Protein AF-A0A4R6KQU3-F1 (afdb_monomer_lite)

Secondary structure (DSSP, 8-state):
-EEEE-TTS-EEEEEEETTEEEEEEHHHHHHSTHHHHHHHHHHHHHHHHHHHHTTS--

Sequence (58 aa):
MRLYRDREGTFQVRICIQRMDLCLPVEEFVRSDLREEILALRETEFRKLAAKYGAEGV

Foldseek 3Di:
DDWDADPVRFIWDWDQDPNDIDIDGPVVVVVDPVVVVVVVSVVVVVVVCCVVCVVVPD

Structure (mmCIF, N/CA/C/O backbone):
data_AF-A0A4R6KQU3-F1
#
_entry.id   AF-A0A4R6KQU3-F1
#
loop_
_atom_site.group_PDB
_atom_site.id
_atom_site.type_symbol
_atom_site.label_atom_id
_atom_site.label_alt_id
_atom_site.label_comp_id
_atom_site.label_asym_id
_atom_site.label_entity_id
_atom_site.label_seq_id
_atom_site.pdbx_PDB_ins_code
_atom_site.Cartn_x
_atom_site.Cartn_y
_atom_site.Cartn_z
_atom_site.occupancy
_atom_site.B_iso_or_equiv
_atom_site.auth_seq_id
_atom_site.auth_comp_id
_atom_site.auth_asym_id
_atom_site.auth_atom_id
_atom_site.pdbx_PDB_model_num
ATOM 1 N N . MET A 1 1 ? 4.295 -3.849 3.310 1.00 90.00 1 MET A N 1
ATOM 2 C CA . MET A 1 1 ? 2.850 -3.861 3.623 1.00 90.00 1 MET A CA 1
ATOM 3 C C . MET A 1 1 ? 2.667 -4.376 5.038 1.00 90.00 1 MET A C 1
ATOM 5 O O . MET A 1 1 ? 3.375 -5.298 5.425 1.00 90.00 1 MET A O 1
ATOM 9 N N . ARG A 1 2 ? 1.780 -3.760 5.814 1.00 94.81 2 ARG A N 1
ATOM 10 C CA . ARG A 1 2 ? 1.465 -4.131 7.197 1.00 94.81 2 ARG A CA 1
ATOM 11 C C . ARG A 1 2 ? -0.050 -4.141 7.361 1.00 94.81 2 ARG A C 1
ATOM 13 O O . ARG A 1 2 ? -0.715 -3.268 6.815 1.00 94.81 2 ARG A O 1
ATOM 20 N N . LEU A 1 3 ? -0.562 -5.101 8.120 1.00 96.38 3 LEU A N 1
ATOM 21 C CA . LEU A 1 3 ? -1.961 -5.173 8.526 1.00 96.38 3 LEU A CA 1
ATOM 22 C C . LEU A 1 3 ? -2.032 -4.924 10.031 1.00 96.38 3 LEU A C 1
ATOM 24 O O . LEU A 1 3 ? -1.229 -5.485 10.780 1.00 96.38 3 LEU A O 1
ATOM 28 N N . TYR A 1 4 ? -2.965 -4.092 10.475 1.00 96.12 4 TYR A N 1
ATOM 29 C CA . TYR A 1 4 ? -3.232 -3.897 11.896 1.00 96.12 4 TYR A CA 1
ATOM 30 C C . TYR A 1 4 ? -4.710 -3.616 12.141 1.00 96.12 4 TYR A C 1
ATOM 32 O O . TYR A 1 4 ? -5.447 -3.277 11.221 1.00 96.12 4 TYR A O 1
ATOM 40 N N . ARG A 1 5 ? -5.142 -3.768 13.391 1.00 97.25 5 ARG A N 1
ATOM 41 C CA . ARG A 1 5 ? -6.480 -3.388 13.839 1.00 97.25 5 ARG A CA 1
ATOM 42 C C . ARG A 1 5 ? -6.383 -2.066 14.589 1.00 97.25 5 ARG A C 1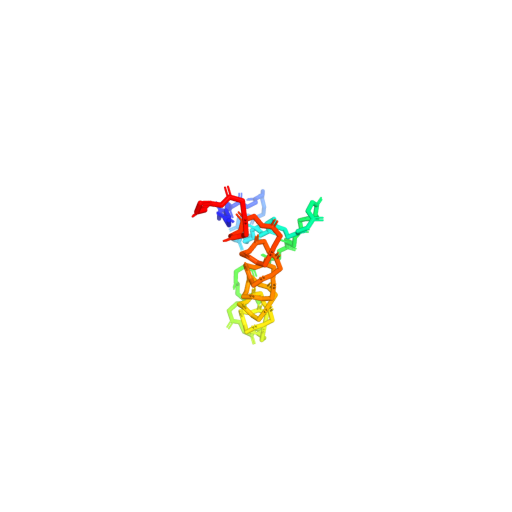
ATOM 44 O O . ARG A 1 5 ? -5.508 -1.929 15.448 1.00 97.25 5 ARG A O 1
ATOM 51 N N . ASP A 1 6 ? -7.209 -1.091 14.237 1.00 95.38 6 ASP A N 1
A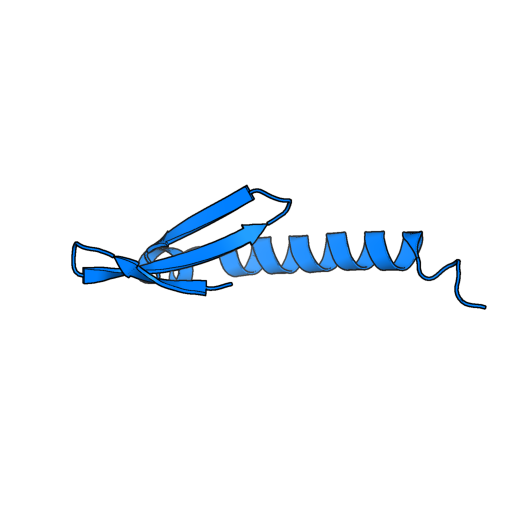TOM 52 C CA . ASP A 1 6 ? -7.235 0.195 14.934 1.00 95.38 6 ASP A CA 1
ATOM 53 C C . ASP A 1 6 ? -8.055 0.141 16.235 1.00 95.38 6 ASP A C 1
ATOM 55 O O . ASP A 1 6 ? -8.551 -0.910 16.650 1.00 95.38 6 ASP A O 1
ATOM 59 N N . ARG A 1 7 ? -8.152 1.288 16.918 1.00 96.25 7 ARG A N 1
ATOM 60 C CA . ARG A 1 7 ? -8.855 1.408 18.205 1.00 96.25 7 ARG A CA 1
ATOM 61 C C . ARG A 1 7 ? -10.370 1.245 18.082 1.00 96.25 7 ARG A C 1
ATOM 63 O O . ARG A 1 7 ? -11.006 0.915 19.075 1.00 96.25 7 ARG A O 1
ATOM 70 N N . GLU A 1 8 ? -10.926 1.459 16.895 1.00 95.81 8 GLU A N 1
ATOM 71 C CA . GLU A 1 8 ? -12.352 1.283 16.602 1.00 95.81 8 GLU A CA 1
ATOM 72 C C . GLU A 1 8 ? -12.663 -0.159 16.178 1.00 95.81 8 GLU A C 1
ATOM 74 O O . GLU A 1 8 ? -13.818 -0.562 16.070 1.00 95.81 8 GLU A O 1
ATOM 79 N N . GLY A 1 9 ? -11.622 -0.977 16.017 1.00 96.12 9 GLY A N 1
ATOM 80 C CA . GLY A 1 9 ? -11.734 -2.382 15.678 1.00 96.12 9 GLY A CA 1
ATOM 81 C C . GLY A 1 9 ? -11.714 -2.655 14.178 1.00 96.12 9 GLY A C 1
ATOM 82 O O . GLY A 1 9 ? -11.892 -3.821 13.814 1.00 96.12 9 GLY A O 1
ATOM 83 N N . THR A 1 10 ? -11.454 -1.645 13.346 1.00 96.69 10 THR A N 1
ATOM 84 C CA . THR A 1 10 ? -11.361 -1.760 11.886 1.00 96.69 10 THR A CA 1
ATOM 85 C C . THR A 1 1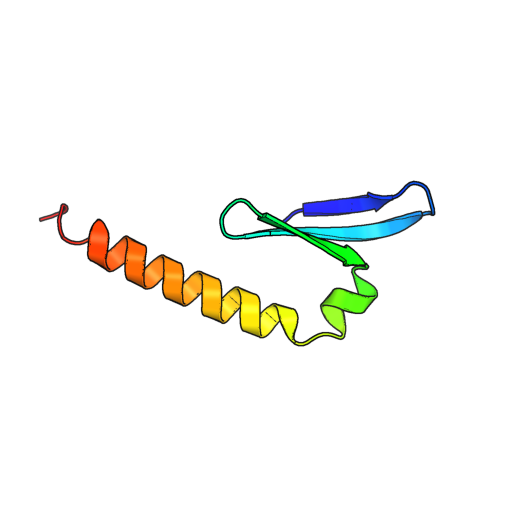0 ? -9.986 -2.283 11.480 1.00 96.69 10 THR A C 1
ATOM 87 O O . THR A 1 10 ? -8.961 -1.931 12.074 1.00 96.69 10 THR A O 1
ATOM 90 N N . PHE A 1 11 ? -9.946 -3.152 10.470 1.00 97.56 11 PHE A N 1
ATOM 91 C CA . PHE A 1 11 ? -8.691 -3.633 9.902 1.00 97.56 11 PHE A CA 1
ATOM 92 C C . PHE A 1 11 ? -8.147 -2.620 8.897 1.00 97.56 11 PHE A C 1
ATOM 94 O O . PHE A 1 11 ? -8.799 -2.280 7.917 1.00 97.56 11 PHE A O 1
ATOM 101 N N . GLN A 1 12 ? -6.920 -2.172 9.131 1.00 97.38 12 GLN A N 1
ATOM 102 C CA . GLN A 1 12 ? -6.220 -1.176 8.334 1.00 97.38 12 GLN A CA 1
ATOM 103 C C . GLN A 1 12 ? -5.045 -1.829 7.609 1.00 97.38 12 GLN A C 1
ATOM 105 O O . GLN A 1 12 ? -4.243 -2.548 8.222 1.00 97.38 12 GLN A O 1
ATOM 110 N N . VAL A 1 13 ? -4.899 -1.539 6.318 1.00 96.69 13 VAL A N 1
ATOM 111 C CA . VAL A 1 13 ? -3.690 -1.862 5.557 1.00 96.69 13 VAL A CA 1
ATOM 112 C C . VAL A 1 13 ? -2.814 -0.619 5.447 1.00 96.69 13 VAL A C 1
ATOM 114 O O . VAL A 1 13 ? -3.273 0.458 5.076 1.00 96.69 13 VAL A O 1
ATOM 117 N N . ARG A 1 14 ? -1.525 -0.770 5.766 1.00 95.88 14 ARG A N 1
ATOM 118 C CA . ARG A 1 14 ? -0.498 0.250 5.536 1.00 95.88 14 ARG A CA 1
ATOM 119 C C . ARG A 1 14 ? 0.517 -0.234 4.516 1.00 95.88 14 ARG A C 1
ATOM 121 O O . ARG A 1 14 ? 1.155 -1.281 4.690 1.00 95.88 14 ARG A O 1
ATOM 128 N N . ILE A 1 15 ? 0.714 0.552 3.470 1.00 94.25 15 ILE A N 1
ATOM 129 C CA . ILE A 1 15 ? 1.661 0.269 2.397 1.00 94.25 15 ILE A CA 1
ATOM 130 C C . ILE A 1 15 ? 2.631 1.441 2.311 1.00 94.25 15 ILE A C 1
ATOM 132 O O . ILE A 1 15 ? 2.248 2.556 1.977 1.00 94.25 15 ILE A O 1
ATOM 136 N N . CYS A 1 16 ? 3.895 1.176 2.636 1.00 92.25 16 CYS A N 1
ATOM 137 C CA . CYS A 1 16 ? 4.958 2.159 2.498 1.00 92.25 16 CYS A CA 1
ATOM 138 C C . CYS A 1 16 ? 5.345 2.262 1.018 1.00 92.25 16 CYS A C 1
ATOM 140 O O . CYS A 1 16 ? 5.767 1.267 0.423 1.00 92.25 16 CYS A O 1
ATOM 142 N N . ILE A 1 17 ? 5.218 3.449 0.436 1.00 88.75 17 ILE A N 1
ATOM 143 C CA . ILE A 1 17 ? 5.469 3.738 -0.974 1.00 88.75 17 ILE A CA 1
ATOM 144 C C . ILE A 1 17 ? 6.269 5.035 -1.054 1.00 88.75 17 ILE A C 1
ATOM 146 O O . ILE A 1 17 ? 5.808 6.060 -0.577 1.00 88.75 17 ILE A O 1
ATOM 150 N N . GLN A 1 18 ? 7.464 5.014 -1.652 1.00 84.19 18 GLN A N 1
ATOM 151 C CA . GLN A 1 18 ? 8.289 6.220 -1.854 1.00 84.19 18 GLN A CA 1
ATOM 152 C C . GLN A 1 18 ? 8.460 7.107 -0.597 1.00 84.19 18 GLN A C 1
ATOM 154 O O . GLN A 1 18 ? 8.418 8.329 -0.678 1.00 84.19 18 GLN A O 1
ATOM 159 N N . ARG A 1 19 ? 8.669 6.503 0.584 1.00 83.56 19 ARG A N 1
ATOM 160 C CA . ARG A 1 19 ? 8.750 7.200 1.894 1.00 83.56 19 ARG A CA 1
ATOM 161 C C . ARG A 1 19 ? 7.438 7.843 2.378 1.00 83.56 19 ARG A C 1
ATOM 163 O O . ARG A 1 19 ? 7.451 8.527 3.396 1.00 83.56 19 ARG A O 1
ATOM 170 N N . MET A 1 20 ? 6.326 7.595 1.698 1.00 89.31 20 MET A N 1
ATOM 171 C CA . MET A 1 20 ? 4.969 7.897 2.148 1.00 89.31 20 MET A CA 1
ATOM 172 C C . MET A 1 20 ? 4.272 6.620 2.628 1.00 89.31 20 MET A C 1
ATOM 174 O O . MET A 1 20 ? 4.630 5.514 2.224 1.00 89.31 20 MET A O 1
ATOM 178 N N . ASP A 1 21 ? 3.262 6.774 3.479 1.00 91.44 21 ASP A N 1
ATOM 179 C CA . ASP A 1 21 ? 2.396 5.680 3.907 1.00 91.44 21 ASP A CA 1
ATOM 180 C C . ASP A 1 21 ? 1.008 5.863 3.297 1.00 91.44 21 ASP A C 1
ATOM 182 O O . ASP A 1 21 ? 0.316 6.835 3.597 1.00 91.44 21 ASP A O 1
ATOM 186 N N . LEU A 1 22 ? 0.584 4.903 2.479 1.00 92.38 22 LEU A N 1
ATOM 187 C CA . LEU A 1 22 ? -0.817 4.739 2.119 1.00 92.38 22 LEU A CA 1
ATOM 188 C C . LEU A 1 22 ? -1.489 3.921 3.225 1.00 92.38 22 LEU A C 1
ATOM 190 O O . LEU A 1 22 ? -1.048 2.806 3.516 1.00 92.38 22 LEU A O 1
ATOM 194 N N . CYS A 1 23 ? -2.516 4.482 3.861 1.00 94.62 23 CYS A N 1
ATOM 195 C CA . CYS A 1 23 ? -3.226 3.864 4.975 1.00 94.62 23 CYS A CA 1
ATOM 196 C C . CYS A 1 23 ? -4.733 3.972 4.760 1.00 94.62 23 CYS A C 1
ATOM 198 O O . CYS A 1 23 ? -5.248 5.082 4.659 1.00 94.62 23 CYS A O 1
ATOM 200 N N . LEU A 1 24 ? -5.415 2.833 4.709 1.00 95.94 24 LEU A N 1
ATOM 201 C CA . LEU A 1 24 ? -6.852 2.756 4.469 1.00 95.94 24 LEU A CA 1
ATOM 202 C C . LEU A 1 24 ? -7.435 1.440 5.011 1.00 95.94 24 LEU A C 1
ATOM 204 O O . LEU A 1 24 ? -6.678 0.476 5.208 1.00 95.94 24 LEU A O 1
ATOM 208 N N . PRO A 1 25 ? -8.762 1.370 5.217 1.00 97.00 25 PRO A N 1
ATOM 209 C 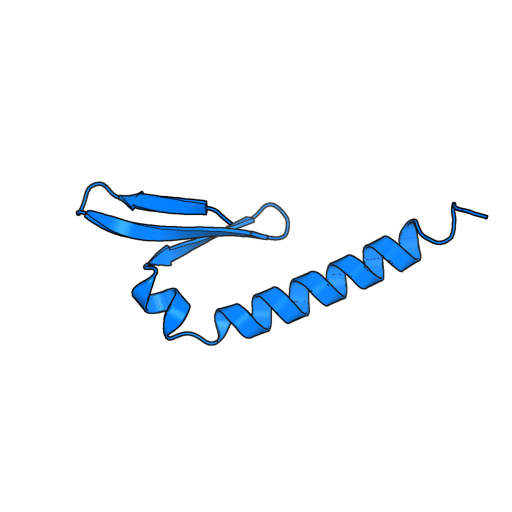CA . PRO A 1 25 ? -9.431 0.134 5.593 1.00 97.00 25 PRO A CA 1
ATOM 210 C C . PRO A 1 25 ? -9.182 -0.970 4.567 1.00 97.00 25 PRO A C 1
ATOM 212 O O . PRO A 1 25 ? -9.143 -0.731 3.356 1.00 97.00 25 PRO A O 1
ATOM 215 N N . VAL A 1 26 ? -9.041 -2.206 5.040 1.00 96.19 26 VAL A N 1
ATOM 216 C CA . VAL A 1 26 ? -8.836 -3.372 4.166 1.00 96.19 26 VAL A CA 1
ATOM 217 C C . VAL A 1 26 ? -9.990 -3.525 3.182 1.00 96.19 26 VAL A C 1
ATOM 219 O O . VAL A 1 26 ? -9.776 -3.863 2.020 1.00 96.19 26 VAL A O 1
ATOM 222 N N . GLU A 1 27 ? -11.212 -3.260 3.627 1.00 95.50 27 GLU A N 1
ATOM 223 C CA . GLU A 1 27 ? -12.417 -3.397 2.819 1.00 95.50 27 GLU A CA 1
ATOM 224 C C . GLU A 1 27 ? -12.459 -2.389 1.670 1.00 95.50 27 GLU A C 1
ATOM 226 O O . GLU A 1 27 ? -13.027 -2.692 0.620 1.00 95.50 27 GLU A O 1
ATOM 231 N N . GLU A 1 28 ? -11.890 -1.202 1.877 1.00 96.50 28 GLU A N 1
ATOM 232 C CA . GLU A 1 28 ? -11.738 -0.174 0.850 1.00 96.50 28 GLU A CA 1
ATOM 233 C C . GLU A 1 28 ? -10.608 -0.551 -0.109 1.00 96.50 28 GLU A C 1
ATOM 235 O O . GLU A 1 28 ? -10.804 -0.560 -1.322 1.00 96.50 28 GLU A O 1
ATOM 240 N N . PHE A 1 29 ? -9.466 -0.990 0.427 1.00 95.31 29 PHE A N 1
ATOM 241 C CA . PHE A 1 29 ? -8.330 -1.441 -0.372 1.00 95.31 29 PHE A CA 1
ATOM 242 C C . PHE A 1 29 ? -8.696 -2.574 -1.339 1.00 95.31 29 PHE A C 1
ATOM 244 O O . PHE A 1 29 ? -8.362 -2.507 -2.518 1.00 95.31 29 PHE A O 1
ATOM 251 N N . VAL A 1 30 ? -9.418 -3.594 -0.867 1.00 93.88 30 VAL A N 1
ATOM 252 C CA . VAL A 1 30 ? -9.818 -4.754 -1.686 1.00 93.88 30 VAL A CA 1
ATOM 253 C C . VAL A 1 30 ? -10.844 -4.387 -2.763 1.00 93.88 30 VAL A C 1
ATOM 255 O O . VAL A 1 30 ? -10.908 -5.059 -3.790 1.00 93.88 30 VAL A O 1
ATOM 258 N N . ARG A 1 31 ? -11.651 -3.344 -2.540 1.00 96.56 31 ARG A N 1
ATOM 259 C CA . ARG A 1 31 ? -12.642 -2.859 -3.515 1.00 96.56 31 ARG A CA 1
ATOM 260 C C . ARG A 1 31 ? -12.071 -1.866 -4.525 1.00 96.56 31 ARG A C 1
ATOM 262 O O . ARG A 1 31 ? -12.727 -1.601 -5.526 1.00 96.56 31 ARG A O 1
ATOM 269 N N . SER A 1 32 ? -10.909 -1.297 -4.236 1.00 95.00 32 SER A N 1
ATOM 270 C CA . SER A 1 32 ? -10.232 -0.325 -5.090 1.00 95.00 32 SER A CA 1
ATOM 271 C C . SER A 1 32 ? -9.330 -0.987 -6.133 1.00 95.00 32 SER A C 1
ATOM 273 O O . SER A 1 32 ? -8.900 -2.126 -5.958 1.00 95.00 32 SER A O 1
ATOM 275 N N . ASP A 1 33 ? -8.933 -0.205 -7.136 1.00 95.62 33 ASP A N 1
ATOM 276 C CA . ASP A 1 33 ? -7.894 -0.571 -8.109 1.00 95.62 33 ASP A CA 1
ATOM 277 C C . ASP A 1 33 ? -6.466 -0.256 -7.600 1.00 95.62 33 ASP A C 1
ATOM 279 O O . ASP A 1 33 ? -5.482 -0.297 -8.342 1.00 95.62 33 ASP A O 1
ATOM 283 N N . LEU A 1 34 ? -6.307 0.064 -6.306 1.00 94.12 34 LEU A N 1
ATOM 284 C CA . LEU A 1 34 ? -5.005 0.427 -5.730 1.00 94.12 34 LEU A CA 1
ATOM 285 C C . LEU A 1 34 ? -3.996 -0.722 -5.817 1.00 94.12 34 LEU A C 1
ATOM 287 O O . LEU A 1 34 ? -2.790 -0.484 -5.855 1.00 94.12 34 LEU A O 1
ATOM 291 N N . ARG A 1 35 ? -4.457 -1.977 -5.863 1.00 91.62 35 ARG A N 1
ATOM 292 C CA . ARG A 1 35 ? -3.584 -3.140 -6.071 1.00 91.62 35 ARG A CA 1
ATOM 293 C C . ARG A 1 35 ? -2.809 -3.002 -7.381 1.00 91.62 35 ARG A C 1
ATOM 295 O O . ARG A 1 35 ? -1.593 -3.197 -7.390 1.00 91.62 35 ARG A O 1
ATOM 302 N N . GLU A 1 36 ? -3.505 -2.691 -8.464 1.00 95.19 36 GLU A N 1
ATOM 303 C CA . GLU A 1 36 ? -2.967 -2.549 -9.812 1.00 95.19 36 GLU A CA 1
ATOM 304 C C . GLU A 1 36 ? -1.949 -1.411 -9.858 1.00 95.19 36 GLU A C 1
ATOM 306 O O . GLU A 1 36 ? -0.824 -1.602 -10.325 1.00 95.19 36 GLU A O 1
ATOM 311 N N . GLU A 1 37 ? -2.306 -0.253 -9.303 1.00 94.69 37 GLU A N 1
ATOM 312 C CA . GLU A 1 37 ? -1.430 0.920 -9.260 1.00 94.69 37 GLU A CA 1
ATOM 313 C C . GLU A 1 37 ? -0.144 0.650 -8.473 1.00 94.69 37 GLU A C 1
ATOM 315 O O . GLU A 1 37 ? 0.959 0.984 -8.916 1.00 94.69 37 GLU A O 1
ATOM 320 N N . ILE A 1 38 ? -0.259 -0.015 -7.321 1.00 93.25 38 ILE A N 1
ATOM 321 C CA . ILE A 1 38 ? 0.892 -0.362 -6.481 1.00 93.25 38 ILE A CA 1
ATOM 322 C C . ILE A 1 38 ? 1.812 -1.351 -7.196 1.00 93.25 38 ILE A C 1
ATOM 324 O O . ILE A 1 38 ? 3.037 -1.221 -7.107 1.00 93.25 38 ILE A O 1
ATOM 328 N N . LEU A 1 39 ? 1.255 -2.328 -7.916 1.00 93.44 39 LEU A N 1
ATOM 329 C CA . LEU A 1 39 ? 2.041 -3.270 -8.713 1.00 93.44 39 LEU A CA 1
ATOM 330 C C . LEU A 1 39 ? 2.776 -2.560 -9.855 1.00 93.44 39 LEU A C 1
ATOM 332 O O . LEU A 1 39 ? 3.986 -2.754 -10.001 1.00 93.44 39 LEU A O 1
ATOM 336 N N . ALA A 1 40 ? 2.086 -1.695 -10.600 1.00 94.81 40 ALA A N 1
ATOM 337 C CA . ALA A 1 40 ? 2.675 -0.915 -11.687 1.00 94.81 40 ALA A CA 1
ATOM 338 C C . ALA A 1 40 ? 3.799 0.009 -11.188 1.00 94.81 40 ALA A C 1
ATOM 340 O O . ALA A 1 40 ? 4.866 0.119 -11.809 1.00 94.81 40 ALA A O 1
ATOM 341 N N . LEU A 1 41 ? 3.598 0.633 -10.025 1.00 92.88 41 LEU A N 1
ATOM 342 C CA . LEU A 1 41 ? 4.616 1.453 -9.385 1.00 92.88 41 LEU A CA 1
ATOM 343 C C . LEU A 1 41 ? 5.822 0.613 -8.952 1.00 92.88 41 LEU A C 1
ATOM 345 O O . LEU A 1 41 ? 6.957 0.976 -9.261 1.00 92.88 41 LEU A O 1
ATOM 349 N N . ARG A 1 42 ? 5.594 -0.523 -8.280 1.00 91.69 42 ARG A N 1
ATOM 350 C CA . ARG A 1 42 ? 6.663 -1.437 -7.848 1.00 91.69 42 ARG A CA 1
ATOM 351 C C . ARG A 1 42 ? 7.515 -1.885 -9.031 1.00 91.69 42 ARG A C 1
ATOM 353 O O . ARG A 1 42 ? 8.736 -1.905 -8.926 1.00 91.69 42 ARG A O 1
ATOM 360 N N . GLU A 1 43 ? 6.890 -2.252 -10.145 1.00 94.19 43 GLU A N 1
ATOM 361 C CA . GLU A 1 43 ? 7.597 -2.685 -11.351 1.00 94.19 43 GLU A CA 1
ATOM 362 C C . GLU A 1 43 ? 8.404 -1.553 -11.990 1.00 94.19 43 GLU A C 1
ATOM 364 O O . GLU A 1 43 ? 9.542 -1.751 -12.416 1.00 94.19 43 GLU A O 1
ATOM 369 N N . THR A 1 44 ? 7.851 -0.344 -12.022 1.00 93.44 44 THR A N 1
ATOM 370 C CA . THR A 1 44 ? 8.561 0.835 -12.523 1.00 93.44 44 THR A CA 1
ATOM 371 C C . THR A 1 44 ? 9.788 1.155 -11.673 1.00 93.44 44 THR A C 1
ATOM 373 O O . THR A 1 44 ? 10.876 1.339 -12.218 1.00 93.44 44 THR A O 1
ATOM 376 N N . GLU A 1 45 ? 9.650 1.159 -10.348 1.00 91.56 45 GLU A N 1
ATOM 377 C CA . GLU A 1 45 ? 10.774 1.387 -9.438 1.00 91.56 45 GLU A CA 1
ATOM 378 C C . GLU A 1 45 ? 11.807 0.261 -9.514 1.00 91.56 45 GLU A C 1
ATOM 380 O O . GLU A 1 45 ? 13.007 0.528 -9.545 1.00 91.56 45 GLU A O 1
ATOM 385 N N . PHE A 1 46 ? 11.365 -0.991 -9.643 1.00 90.94 46 PHE A N 1
ATOM 386 C CA . PHE A 1 46 ? 12.267 -2.122 -9.836 1.00 90.94 46 PHE A CA 1
ATOM 387 C C . PHE A 1 46 ? 13.085 -1.983 -11.124 1.00 90.94 46 PHE A C 1
ATOM 389 O O . PHE A 1 46 ? 14.302 -2.140 -11.088 1.00 90.94 46 PHE A O 1
ATOM 396 N N . ARG A 1 47 ? 12.454 -1.613 -12.247 1.00 93.62 47 ARG A N 1
ATOM 397 C CA . ARG A 1 47 ? 13.159 -1.357 -13.515 1.00 93.62 47 ARG A CA 1
ATOM 398 C C . ARG A 1 47 ? 14.163 -0.213 -13.394 1.00 93.62 47 ARG A C 1
ATOM 400 O O . ARG A 1 47 ? 15.281 -0.344 -13.883 1.00 93.62 47 ARG A O 1
ATOM 407 N N . LYS A 1 48 ? 13.804 0.883 -12.718 1.00 91.12 48 LYS A N 1
ATOM 408 C CA . LYS A 1 48 ? 14.728 2.003 -12.462 1.00 91.12 48 LYS A CA 1
ATOM 409 C C . LYS A 1 48 ? 15.925 1.571 -11.615 1.00 91.12 48 LYS A C 1
ATOM 411 O O . LYS A 1 48 ? 17.055 1.918 -11.944 1.00 91.12 48 LYS A O 1
ATOM 416 N N . LEU A 1 49 ? 15.690 0.810 -10.545 1.00 90.62 49 LEU A N 1
ATOM 417 C CA . LEU A 1 49 ? 16.753 0.287 -9.684 1.00 90.62 49 LEU A CA 1
ATOM 418 C C . LEU A 1 49 ? 17.654 -0.692 -10.442 1.00 90.62 49 LEU A C 1
ATOM 420 O O . LEU A 1 49 ? 18.872 -0.573 -10.352 1.00 90.62 49 LEU A O 1
ATOM 424 N N . ALA A 1 50 ? 17.078 -1.599 -11.232 1.00 91.94 50 ALA A N 1
ATOM 425 C CA . ALA A 1 50 ? 17.826 -2.524 -12.077 1.00 91.94 50 ALA A CA 1
ATOM 426 C C . ALA A 1 50 ? 18.656 -1.789 -13.140 1.00 91.94 50 ALA A C 1
ATOM 428 O O . ALA A 1 50 ? 19.805 -2.143 -13.353 1.00 91.94 50 ALA A O 1
ATOM 429 N N . ALA A 1 51 ? 18.135 -0.729 -13.763 1.00 92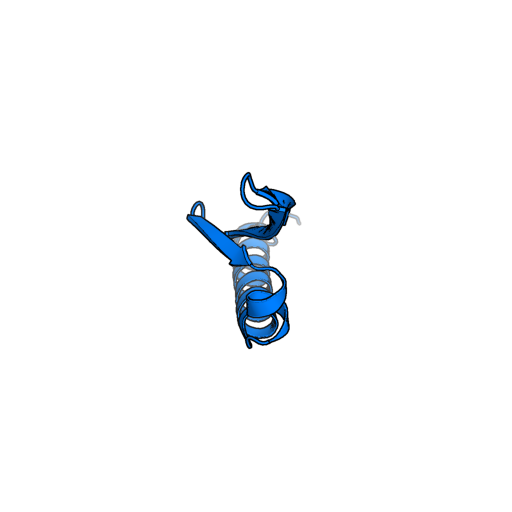.56 51 ALA A N 1
ATOM 430 C CA . ALA A 1 51 ? 18.915 0.086 -14.697 1.00 92.56 51 ALA A CA 1
ATOM 431 C C . ALA A 1 51 ? 20.052 0.853 -14.000 1.00 92.56 51 ALA A C 1
ATOM 433 O O . ALA A 1 51 ? 21.134 0.998 -14.560 1.00 92.56 51 ALA A O 1
ATOM 434 N N . LYS A 1 52 ? 19.813 1.338 -12.775 1.00 91.44 52 LYS A N 1
ATOM 435 C CA . LYS A 1 52 ? 20.787 2.124 -12.008 1.00 91.44 52 LYS A CA 1
ATOM 436 C C . LYS A 1 52 ? 21.915 1.275 -11.418 1.00 91.44 52 LYS A C 1
ATOM 438 O O . LYS A 1 52 ? 23.050 1.728 -11.410 1.00 91.44 52 LYS A O 1
ATOM 443 N N . TYR A 1 53 ? 21.599 0.085 -10.912 1.00 87.75 53 TYR A N 1
ATOM 444 C CA . TYR A 1 53 ? 22.540 -0.766 -10.171 1.00 87.75 53 TYR A CA 1
ATOM 445 C C . TYR A 1 53 ? 22.894 -2.071 -10.896 1.00 87.75 53 TYR A C 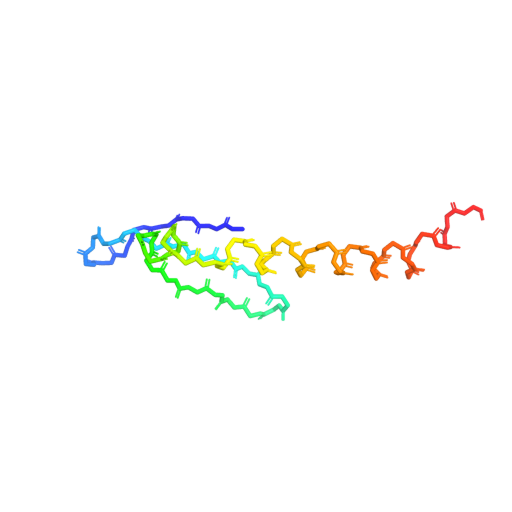1
ATOM 447 O O . TYR A 1 53 ? 23.910 -2.682 -10.595 1.00 87.75 53 TYR A O 1
ATOM 455 N N . GLY A 1 54 ? 22.101 -2.501 -11.879 1.00 66.44 54 GLY A N 1
ATOM 456 C CA . GLY A 1 54 ? 22.391 -3.678 -12.706 1.00 66.44 54 GLY A CA 1
ATOM 457 C C . GLY A 1 54 ? 23.482 -3.457 -13.759 1.00 66.44 54 GLY A C 1
ATOM 458 O O . GLY A 1 54 ? 23.875 -4.414 -14.413 1.00 66.44 54 GLY A O 1
ATOM 459 N N . ALA A 1 55 ? 23.985 -2.225 -13.912 1.00 57.91 55 ALA A N 1
ATOM 460 C CA . ALA A 1 55 ? 25.171 -1.906 -14.712 1.00 57.91 55 ALA A CA 1
ATOM 461 C C . ALA A 1 55 ? 26.481 -1.896 -13.889 1.00 57.91 55 ALA A C 1
ATOM 463 O O . ALA A 1 55 ? 27.555 -1.842 -14.476 1.00 57.91 55 ALA A O 1
ATOM 464 N N . GLU A 1 56 ? 26.416 -1.979 -12.553 1.00 55.84 56 GLU A N 1
ATOM 465 C CA . GLU A 1 56 ? 27.588 -2.052 -11.654 1.00 55.84 56 GLU A CA 1
ATOM 466 C C . GLU A 1 56 ? 27.872 -3.497 -11.198 1.00 55.84 56 GLU A C 1
ATOM 468 O O . GLU A 1 56 ? 28.314 -3.747 -10.078 1.00 55.84 56 GLU A O 1
ATOM 473 N N . GLY A 1 57 ? 27.573 -4.470 -12.061 1.00 58.50 57 GLY A N 1
ATOM 474 C CA . GLY A 1 57 ? 27.684 -5.893 -11.748 1.00 58.50 57 GLY A CA 1
ATOM 475 C C . GLY A 1 57 ? 28.050 -6.765 -12.946 1.00 58.50 57 GLY A C 1
ATOM 476 O O . GLY A 1 57 ? 27.384 -7.776 -13.152 1.00 58.50 57 GLY A O 1
ATOM 477 N N . VAL A 1 58 ? 29.075 -6.373 -13.717 1.00 45.72 58 VAL A N 1
ATOM 478 C CA . VAL A 1 58 ? 29.914 -7.254 -14.561 1.00 45.72 58 VAL A CA 1
ATOM 479 C C . VAL A 1 58 ? 31.355 -6.764 -14.496 1.00 45.72 58 VAL A C 1
ATOM 481 O O . VAL A 1 58 ? 31.559 -5.552 -14.727 1.00 45.72 58 VAL A O 1
#

pLDDT: mean 90.45, std 10.89, range [45.72, 97.56]

Radius of gyration: 15.28 Å; chains: 1; bounding box: 43×15×33 Å